Protein AF-A0A848N1M7-F1 (afdb_monomer)

Foldseek 3Di:
DDDDPLNVLVVVLVVLVVVLVVCVVVVPDCPDPVNVVSVVVNVVSVVVSVVVD

Mean predicted aligned error: 4.0 Å

Sequence (53 aa):
MKYSQMDHKKMWVEKLESDLSELESLGYSKDSKMYKSAVKRTDKARNELNNSR

pLDDT: mean 91.26, std 8.35, range [58.25, 97.12]

Organism: Enterococcus mundtii (NCBI:txid53346)

Structure (mmCIF, N/CA/C/O backbone):
data_AF-A0A848N1M7-F1
#
_entry.id   AF-A0A848N1M7-F1
#
loop_
_atom_site.group_PDB
_atom_site.id
_atom_site.type_symbol
_atom_site.label_atom_id
_atom_site.label_alt_id
_atom_site.label_comp_id
_atom_site.label_asym_id
_atom_site.label_entity_id
_atom_site.label_seq_id
_atom_site.pdbx_PDB_ins_code
_atom_site.Cartn_x
_atom_site.Cartn_y
_atom_site.Cartn_z
_atom_site.occupancy
_atom_site.B_iso_or_equiv
_atom_site.auth_seq_id
_atom_site.auth_comp_id
_atom_site.auth_asym_id
_atom_site.auth_atom_id
_atom_site.pdbx_PDB_model_num
ATOM 1 N N . MET A 1 1 ? 19.019 -16.241 -13.959 1.00 58.25 1 MET A N 1
ATOM 2 C CA . MET A 1 1 ? 18.359 -15.000 -14.425 1.00 58.25 1 MET A CA 1
ATOM 3 C C . MET A 1 1 ? 19.095 -13.811 -13.832 1.00 58.25 1 MET A C 1
ATOM 5 O O . MET A 1 1 ? 19.319 -13.818 -12.630 1.00 58.25 1 MET A O 1
ATOM 9 N N . LYS A 1 2 ? 19.521 -12.835 -14.645 1.00 75.88 2 LYS A N 1
ATOM 10 C CA . LYS A 1 2 ? 19.970 -11.528 -14.137 1.00 75.88 2 LYS A CA 1
ATOM 11 C C . LYS A 1 2 ? 18.744 -10.621 -14.120 1.00 75.88 2 LYS A C 1
ATOM 13 O O . LYS A 1 2 ? 18.193 -10.359 -15.183 1.00 75.88 2 LYS A O 1
ATOM 18 N N . TYR A 1 3 ? 18.304 -10.210 -12.938 1.00 75.31 3 TYR A N 1
ATOM 19 C CA . TYR A 1 3 ? 17.218 -9.247 -12.802 1.00 75.31 3 TYR A CA 1
ATOM 20 C C . TYR A 1 3 ? 17.736 -7.851 -13.138 1.00 75.31 3 TYR A C 1
ATOM 22 O O . TYR A 1 3 ? 18.817 -7.455 -12.695 1.00 75.31 3 TYR A O 1
ATOM 30 N N . SER A 1 4 ? 16.980 -7.114 -13.946 1.00 85.00 4 SER A N 1
ATOM 31 C CA . SER A 1 4 ? 17.255 -5.703 -14.182 1.00 85.00 4 SER A CA 1
ATOM 32 C C . SER A 1 4 ? 16.882 -4.886 -12.944 1.00 85.00 4 SER A C 1
ATOM 34 O O . SER A 1 4 ? 16.071 -5.301 -12.113 1.00 85.00 4 SER A O 1
ATOM 36 N N . GLN A 1 5 ? 17.426 -3.675 -12.826 1.00 84.75 5 GLN A N 1
ATOM 37 C CA . GLN A 1 5 ? 17.040 -2.750 -11.756 1.00 84.75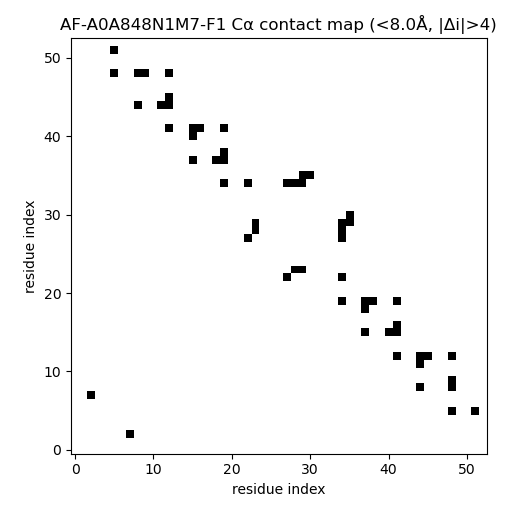 5 GLN A CA 1
ATOM 38 C C . GLN A 1 5 ? 15.524 -2.465 -11.755 1.00 84.75 5 GLN A C 1
ATOM 40 O O . GLN A 1 5 ? 14.944 -2.213 -10.701 1.00 84.75 5 GLN A O 1
ATOM 45 N N . MET A 1 6 ? 14.871 -2.556 -12.917 1.00 88.06 6 MET A N 1
ATOM 46 C CA . MET A 1 6 ? 13.418 -2.429 -13.043 1.00 88.06 6 MET A CA 1
ATOM 47 C C . MET A 1 6 ? 12.668 -3.649 -12.508 1.00 88.06 6 MET A C 1
ATOM 49 O O . MET A 1 6 ? 11.632 -3.478 -11.8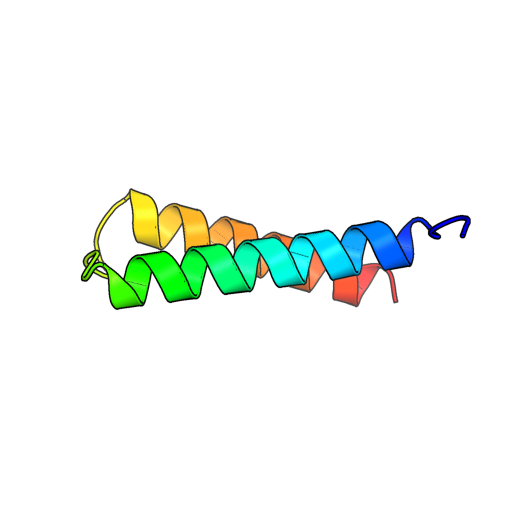68 1.00 88.06 6 MET A O 1
ATOM 53 N N . ASP A 1 7 ? 13.203 -4.856 -12.690 1.00 90.44 7 ASP A N 1
ATOM 54 C CA . ASP A 1 7 ? 12.613 -6.070 -12.114 1.00 90.44 7 ASP A CA 1
ATOM 55 C C . ASP A 1 7 ? 12.699 -6.045 -10.587 1.00 90.44 7 ASP A C 1
ATOM 57 O O . ASP A 1 7 ? 11.733 -6.372 -9.905 1.00 90.44 7 ASP A O 1
ATOM 61 N N . HIS A 1 8 ? 13.817 -5.561 -10.037 1.00 91.00 8 HIS A N 1
ATOM 62 C CA . HIS A 1 8 ? 13.952 -5.345 -8.595 1.00 91.00 8 HIS A CA 1
ATOM 63 C C . HIS A 1 8 ? 12.921 -4.346 -8.054 1.00 91.00 8 HIS A C 1
ATOM 65 O O . HIS A 1 8 ? 12.328 -4.595 -7.006 1.00 91.00 8 HIS A O 1
ATOM 71 N N . LYS A 1 9 ? 12.670 -3.240 -8.770 1.00 91.50 9 LYS A N 1
ATOM 72 C CA . LYS A 1 9 ? 11.640 -2.261 -8.383 1.00 91.50 9 LYS A CA 1
ATOM 73 C C . LYS A 1 9 ? 10.230 -2.852 -8.454 1.00 91.50 9 LYS A C 1
ATOM 75 O O . LYS A 1 9 ? 9.438 -2.596 -7.554 1.00 91.50 9 LYS A O 1
ATOM 80 N N . LYS A 1 10 ? 9.922 -3.663 -9.473 1.00 94.06 10 LYS A N 1
ATOM 81 C CA . LYS A 1 10 ? 8.630 -4.365 -9.579 1.00 94.06 10 LYS A CA 1
ATOM 82 C C . LYS A 1 10 ? 8.419 -5.353 -8.438 1.00 94.06 10 LYS A C 1
ATOM 84 O O . LYS A 1 10 ? 7.431 -5.227 -7.727 1.00 94.06 10 LYS A O 1
ATOM 89 N N . MET A 1 11 ? 9.380 -6.250 -8.205 1.00 95.00 11 MET A N 1
ATOM 90 C CA . MET A 1 11 ? 9.311 -7.213 -7.099 1.00 95.00 11 MET A CA 1
ATOM 91 C C . MET A 1 11 ? 9.173 -6.511 -5.744 1.00 95.00 11 MET A C 1
ATOM 93 O O . MET A 1 11 ? 8.472 -6.988 -4.856 1.00 95.00 11 MET A O 1
ATOM 97 N N . TRP A 1 12 ? 9.834 -5.362 -5.577 1.00 94.75 12 TRP A N 1
ATOM 98 C CA . TRP A 1 12 ? 9.705 -4.556 -4.369 1.00 94.75 12 TRP A CA 1
ATOM 99 C C . TRP A 1 12 ? 8.293 -3.985 -4.181 1.00 94.75 12 TRP A C 1
ATOM 101 O O . TRP A 1 12 ? 7.769 -4.030 -3.071 1.00 94.75 12 TRP A O 1
ATOM 111 N N . VAL A 1 13 ? 7.655 -3.487 -5.243 1.00 96.06 13 VAL A N 1
ATOM 112 C CA . VAL A 1 13 ? 6.257 -3.027 -5.181 1.00 96.06 13 VAL A CA 1
ATOM 113 C C . VAL A 1 13 ? 5.314 -4.189 -4.868 1.00 96.06 13 VAL A C 1
ATOM 115 O O . VAL A 1 13 ? 4.518 -4.070 -3.943 1.00 96.06 13 VAL A O 1
ATOM 118 N N . GLU A 1 14 ? 5.456 -5.324 -5.555 1.00 96.50 14 GLU A N 1
ATOM 119 C CA . GLU A 1 14 ? 4.630 -6.523 -5.333 1.00 96.50 14 GLU A CA 1
ATOM 120 C C . GLU A 1 14 ? 4.722 -7.024 -3.883 1.00 96.50 14 GLU A C 1
ATOM 122 O O . GLU A 1 14 ? 3.709 -7.340 -3.258 1.00 96.50 14 GLU A O 1
ATOM 127 N N . LYS A 1 15 ? 5.935 -7.031 -3.312 1.00 96.81 15 LYS A N 1
ATOM 128 C CA . LYS A 1 15 ? 6.172 -7.346 -1.896 1.00 96.81 15 LYS A CA 1
ATOM 129 C C . LYS A 1 15 ? 5.371 -6.417 -0.979 1.00 96.81 15 LYS A C 1
ATOM 131 O O . LYS A 1 15 ? 4.667 -6.893 -0.097 1.00 96.81 15 LYS A O 1
ATOM 136 N N . LEU A 1 16 ? 5.472 -5.104 -1.192 1.00 96.62 16 LEU A N 1
ATOM 137 C CA . LEU A 1 16 ? 4.798 -4.110 -0.353 1.00 96.62 16 LEU A CA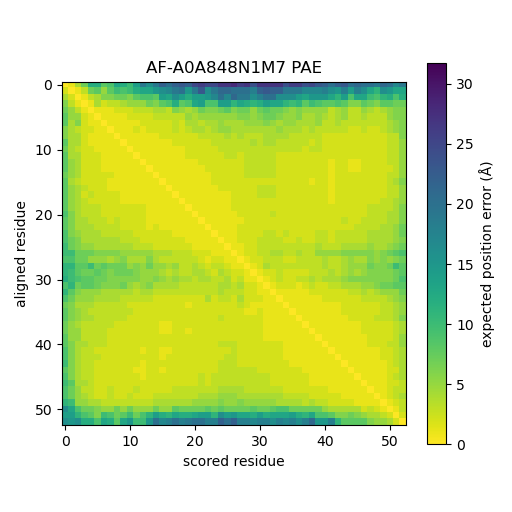 1
ATOM 138 C C . LEU A 1 16 ? 3.271 -4.190 -0.457 1.00 96.62 16 LEU A C 1
ATOM 140 O O . LEU A 1 16 ? 2.580 -3.998 0.541 1.00 96.62 16 LEU A O 1
ATOM 144 N N . GLU A 1 17 ? 2.742 -4.497 -1.639 1.00 96.38 17 GLU A N 1
ATOM 145 C CA . GLU A 1 17 ? 1.305 -4.706 -1.838 1.00 96.38 17 GLU A CA 1
ATOM 146 C C . GLU A 1 17 ? 0.808 -5.968 -1.126 1.00 96.38 17 GLU A C 1
ATOM 148 O O . GLU A 1 17 ? -0.250 -5.934 -0.495 1.00 96.38 17 GLU A O 1
ATOM 153 N N . SER A 1 18 ? 1.600 -7.045 -1.149 1.00 97.12 18 SER A N 1
ATOM 154 C CA . SER A 1 18 ? 1.316 -8.259 -0.378 1.00 97.12 18 SER A CA 1
ATOM 155 C C . SER A 1 18 ? 1.313 -7.981 1.126 1.00 97.12 18 SER A C 1
ATOM 157 O O . SER A 1 18 ? 0.355 -8.348 1.806 1.00 97.12 18 SER A O 1
ATOM 159 N N . ASP A 1 19 ? 2.337 -7.292 1.641 1.00 95.12 19 ASP A N 1
ATOM 160 C CA . ASP A 1 19 ? 2.431 -6.933 3.062 1.00 95.12 19 ASP A CA 1
ATOM 161 C C . ASP A 1 19 ? 1.221 -6.073 3.492 1.00 95.12 19 ASP A C 1
ATOM 163 O O . ASP A 1 19 ? 0.676 -6.237 4.585 1.00 95.12 19 ASP A O 1
ATOM 167 N N . LEU A 1 20 ? 0.754 -5.166 2.625 1.00 95.56 20 LEU A N 1
ATOM 168 C CA . LEU A 1 20 ? -0.421 -4.333 2.890 1.00 95.56 20 LEU A CA 1
ATOM 169 C C . LEU A 1 20 ? -1.717 -5.155 2.961 1.00 95.56 20 LEU A C 1
ATOM 171 O O . LEU A 1 20 ? -2.534 -4.939 3.858 1.00 95.56 20 LEU A O 1
ATOM 175 N N . SER A 1 21 ? -1.884 -6.113 2.046 1.00 94.69 21 SER A N 1
ATOM 176 C CA . SER A 1 21 ? -3.025 -7.035 2.035 1.00 94.69 21 SER A CA 1
ATOM 177 C C . SER A 1 21 ? -3.023 -7.966 3.252 1.00 94.69 21 SER A C 1
ATOM 179 O O . SER A 1 21 ? -4.086 -8.313 3.775 1.00 94.69 21 SER A O 1
ATOM 181 N N . GLU A 1 22 ? -1.843 -8.368 3.724 1.00 95.94 22 GLU A N 1
ATOM 182 C CA . GLU A 1 22 ? -1.699 -9.172 4.937 1.00 95.94 22 GLU A CA 1
ATOM 183 C C . GLU A 1 22 ? -2.097 -8.365 6.179 1.00 95.94 22 GLU A C 1
ATOM 185 O O . GLU A 1 22 ? -2.848 -8.861 7.018 1.00 95.94 22 GLU A O 1
ATOM 190 N N . LEU A 1 23 ? -1.710 -7.086 6.259 1.00 94.44 23 LEU A N 1
ATOM 191 C CA . LEU A 1 23 ? -2.168 -6.193 7.329 1.00 94.44 23 LEU A CA 1
ATOM 192 C C . LEU A 1 2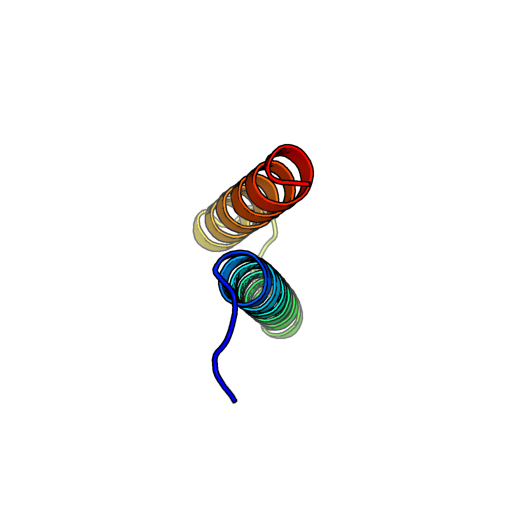3 ? -3.698 -6.038 7.344 1.00 94.44 23 LEU A C 1
ATOM 194 O O . LEU A 1 23 ? -4.292 -6.082 8.423 1.00 94.44 23 LEU A O 1
ATOM 198 N N . GLU A 1 24 ? -4.345 -5.888 6.181 1.00 92.44 24 GLU A N 1
ATOM 199 C CA . GLU A 1 24 ? -5.817 -5.868 6.104 1.00 92.44 24 GLU A CA 1
ATOM 200 C C . GLU A 1 24 ? -6.426 -7.197 6.580 1.00 92.44 24 GLU A C 1
ATOM 202 O O . GLU A 1 24 ? -7.376 -7.188 7.364 1.00 92.44 24 GLU A O 1
ATOM 207 N N . SER A 1 25 ? -5.848 -8.332 6.173 1.00 95.25 25 SER A N 1
ATOM 208 C CA . SER A 1 25 ? -6.330 -9.678 6.534 1.00 95.25 25 SER A CA 1
ATOM 209 C C . SER A 1 25 ? -6.191 -9.980 8.027 1.00 95.25 25 SER A C 1
ATOM 211 O O . SER A 1 25 ? -7.049 -10.632 8.618 1.00 95.25 25 SER A O 1
ATOM 213 N N . LEU A 1 26 ? -5.134 -9.466 8.657 1.00 94.88 26 LEU A N 1
ATOM 214 C CA . LEU A 1 26 ? -4.901 -9.557 10.100 1.00 94.88 26 LEU A CA 1
ATOM 215 C C . LEU A 1 26 ? -5.779 -8.586 10.912 1.00 94.88 26 LEU A C 1
ATOM 217 O O . LEU A 1 26 ? -5.703 -8.569 12.140 1.00 94.88 26 LEU A O 1
ATOM 221 N N . GLY A 1 27 ? -6.605 -7.768 10.252 1.00 93.75 27 GLY A N 1
ATOM 222 C CA . GLY A 1 27 ? -7.514 -6.833 10.910 1.00 93.75 27 GLY A CA 1
ATOM 223 C C . GLY A 1 27 ? -6.822 -5.590 11.470 1.00 93.75 27 GLY A C 1
ATOM 224 O O . GLY A 1 27 ? -7.358 -4.950 12.381 1.00 93.75 27 GLY A O 1
ATOM 225 N N . TYR A 1 28 ? -5.643 -5.215 10.954 1.00 93.56 28 TYR A N 1
ATOM 226 C CA . TYR A 1 28 ? -5.022 -3.954 11.352 1.00 93.56 28 TYR A CA 1
ATOM 227 C C . TYR A 1 28 ? -5.931 -2.786 10.973 1.00 93.56 28 TYR A C 1
ATOM 229 O O . TYR A 1 28 ? -6.331 -2.618 9.822 1.00 93.56 28 TYR A O 1
ATOM 237 N N . SER A 1 29 ? -6.215 -1.926 11.953 1.00 92.44 29 SER A N 1
ATOM 238 C CA . SER A 1 29 ? -6.982 -0.709 11.703 1.00 92.44 29 SER A CA 1
ATOM 239 C C . SER A 1 29 ? -6.284 0.154 10.653 1.00 92.44 29 SER A C 1
ATOM 241 O O . SER A 1 29 ? 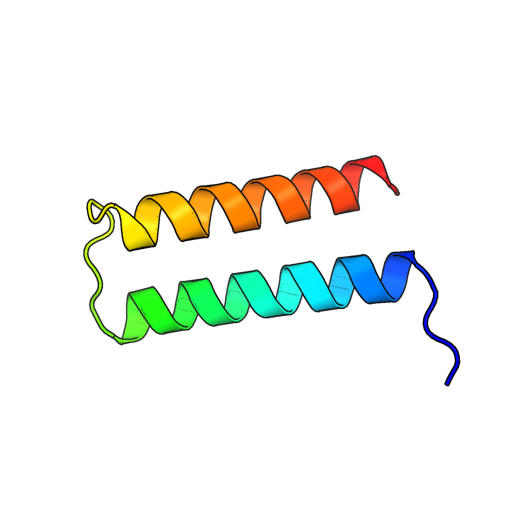-5.083 0.437 10.769 1.00 92.44 29 SER A O 1
ATOM 243 N N . LYS A 1 30 ? -7.065 0.649 9.685 1.00 90.56 30 LYS A N 1
ATOM 244 C CA . LYS A 1 30 ? -6.609 1.616 8.675 1.00 90.56 30 LYS A CA 1
ATOM 245 C C . LYS A 1 30 ? -6.088 2.909 9.299 1.00 90.56 30 LYS A C 1
ATOM 247 O O . LYS A 1 30 ? -5.269 3.608 8.704 1.00 90.56 30 LYS A O 1
ATOM 252 N N . ASP A 1 31 ? -6.503 3.190 10.533 1.00 91.94 31 ASP A N 1
ATOM 253 C CA . ASP A 1 31 ? -6.028 4.330 11.301 1.00 91.94 31 ASP A CA 1
ATOM 254 C C . ASP A 1 31 ? -4.757 4.080 12.099 1.00 91.94 31 ASP A C 1
ATOM 256 O O . ASP A 1 31 ? -4.134 5.042 12.564 1.00 91.94 31 ASP A O 1
ATOM 260 N N . SER A 1 32 ? -4.336 2.820 12.215 1.00 93.38 32 SER A N 1
ATOM 261 C CA . SER A 1 32 ? -3.114 2.469 12.920 1.00 93.38 32 SER A CA 1
ATOM 262 C C . SER A 1 32 ? -1.896 3.104 12.250 1.00 93.3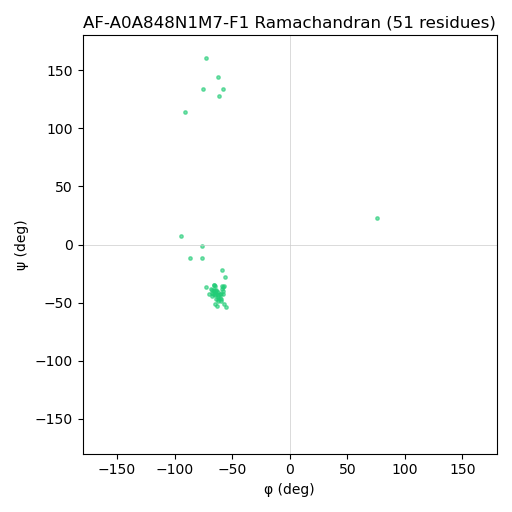8 32 SER A C 1
ATOM 264 O O . SER A 1 32 ? -1.780 3.208 11.024 1.00 93.38 32 SER A O 1
ATOM 266 N N . LYS A 1 33 ? -0.933 3.509 13.082 1.00 93.88 33 LYS A N 1
ATOM 267 C CA . LYS A 1 33 ? 0.340 4.066 12.612 1.00 93.88 33 LYS A CA 1
ATOM 268 C C . LYS A 1 33 ? 1.071 3.095 11.678 1.00 93.88 33 LYS A C 1
ATOM 270 O O . LYS A 1 33 ? 1.692 3.541 10.717 1.00 93.88 33 LYS A O 1
ATOM 275 N N . MET A 1 34 ? 0.975 1.790 11.948 1.00 91.12 34 MET A N 1
ATOM 276 C CA . MET A 1 34 ? 1.567 0.743 11.112 1.00 91.12 34 MET A CA 1
ATOM 277 C C . MET A 1 34 ? 0.927 0.692 9.729 1.00 91.12 34 MET A C 1
ATOM 279 O O . MET A 1 34 ? 1.644 0.816 8.738 1.00 91.12 34 MET A O 1
ATOM 283 N N . TYR A 1 35 ? -0.404 0.625 9.657 1.00 93.56 35 TYR A N 1
ATOM 284 C CA . TYR A 1 35 ? -1.118 0.598 8.384 1.00 93.56 35 TYR A CA 1
ATOM 285 C C . TYR A 1 35 ? -0.834 1.849 7.544 1.00 93.56 35 TYR A C 1
ATOM 287 O O . TYR A 1 35 ? -0.407 1.756 6.395 1.00 93.56 35 TYR A O 1
ATOM 295 N N . LYS A 1 36 ? -0.946 3.040 8.147 1.00 96.12 36 LYS A N 1
ATOM 296 C CA . LYS A 1 36 ? -0.635 4.316 7.474 1.00 96.12 36 LYS A CA 1
ATOM 297 C C . LYS A 1 36 ? 0.812 4.382 6.973 1.00 96.12 36 LYS A C 1
ATOM 299 O O . LYS A 1 36 ? 1.076 4.970 5.926 1.00 96.12 36 LYS A O 1
ATOM 304 N N . SER A 1 37 ? 1.755 3.795 7.711 1.00 95.56 37 SER A N 1
ATOM 305 C CA . SER A 1 37 ? 3.161 3.713 7.301 1.00 95.56 37 SER A CA 1
ATOM 306 C C . SER A 1 37 ? 3.357 2.756 6.120 1.00 95.56 37 SER A C 1
ATOM 308 O O . SER A 1 37 ? 4.071 3.097 5.175 1.00 95.56 37 SER A O 1
ATOM 310 N N . ALA A 1 38 ? 2.700 1.593 6.142 1.00 95.00 38 ALA A N 1
ATOM 311 C CA . ALA A 1 38 ? 2.731 0.622 5.051 1.00 95.00 38 ALA A CA 1
ATOM 312 C C . ALA A 1 38 ? 2.140 1.206 3.757 1.00 95.00 38 ALA A C 1
ATOM 314 O O . ALA A 1 38 ? 2.784 1.128 2.710 1.00 95.00 38 ALA A O 1
ATOM 315 N N . VAL A 1 39 ? 0.995 1.898 3.843 1.00 96.31 39 VAL A N 1
ATOM 316 C CA . VAL A 1 39 ? 0.379 2.613 2.707 1.00 96.31 39 VAL A CA 1
ATOM 317 C C . VAL A 1 39 ? 1.367 3.606 2.096 1.00 96.31 39 VAL A C 1
ATOM 319 O O . VAL A 1 39 ? 1.695 3.504 0.918 1.00 96.31 39 VAL A O 1
ATOM 322 N N . LYS A 1 40 ? 1.939 4.508 2.909 1.00 96.56 40 LYS A N 1
ATOM 323 C CA . LYS A 1 40 ? 2.894 5.521 2.422 1.00 96.56 40 LYS A CA 1
ATOM 324 C C . LYS A 1 40 ? 4.113 4.914 1.725 1.00 96.56 40 LYS A C 1
ATOM 326 O O . LYS A 1 40 ? 4.591 5.469 0.738 1.00 96.56 40 LYS A O 1
ATOM 331 N N . ARG A 1 41 ? 4.647 3.806 2.250 1.00 95.81 41 ARG A N 1
ATOM 332 C CA . ARG A 1 41 ? 5.792 3.104 1.645 1.00 95.81 41 ARG A CA 1
ATOM 333 C C . ARG A 1 41 ? 5.421 2.474 0.307 1.00 95.81 41 ARG A C 1
ATOM 335 O O . ARG A 1 41 ? 6.179 2.625 -0.647 1.00 95.81 41 ARG A O 1
ATOM 342 N N . THR A 1 42 ? 4.259 1.831 0.243 1.00 96.06 42 THR A N 1
ATOM 343 C CA . THR A 1 42 ? 3.729 1.207 -0.977 1.00 96.06 42 THR A CA 1
ATOM 344 C C . THR A 1 42 ? 3.487 2.254 -2.062 1.00 96.06 42 THR A C 1
ATOM 346 O O . THR A 1 42 ? 3.971 2.106 -3.181 1.00 96.06 42 THR A O 1
ATOM 349 N N . ASP A 1 43 ? 2.849 3.374 -1.717 1.00 96.56 43 ASP A N 1
ATOM 350 C CA . ASP A 1 43 ? 2.590 4.469 -2.658 1.00 96.56 43 ASP A CA 1
ATOM 351 C C . ASP A 1 43 ? 3.878 5.121 -3.163 1.00 96.56 43 ASP A C 1
ATOM 353 O O . ASP A 1 43 ? 4.013 5.410 -4.353 1.00 96.56 43 ASP A O 1
ATOM 357 N N . LYS A 1 44 ? 4.869 5.304 -2.281 1.00 96.00 44 LYS A N 1
ATOM 358 C CA . LYS A 1 44 ? 6.188 5.796 -2.687 1.00 96.00 44 LYS A CA 1
ATOM 359 C C . LYS A 1 44 ? 6.850 4.845 -3.689 1.00 96.00 44 LYS A C 1
ATOM 361 O O . LYS A 1 44 ? 7.337 5.309 -4.716 1.00 96.00 44 LYS A O 1
ATOM 366 N N . ALA A 1 45 ? 6.830 3.539 -3.425 1.00 94.75 45 ALA A N 1
ATOM 367 C CA . ALA A 1 45 ? 7.420 2.545 -4.318 1.00 94.75 45 ALA A CA 1
ATOM 368 C C . ALA A 1 45 ? 6.708 2.491 -5.684 1.00 94.75 45 ALA A C 1
ATOM 370 O O . ALA A 1 45 ? 7.377 2.423 -6.716 1.00 94.75 45 ALA A O 1
ATOM 371 N N . ARG A 1 46 ? 5.371 2.607 -5.716 1.00 95.19 46 ARG A N 1
ATOM 372 C CA . ARG A 1 46 ? 4.596 2.724 -6.968 1.00 95.19 46 ARG A CA 1
ATOM 373 C C . ARG A 1 46 ? 4.997 3.954 -7.775 1.00 9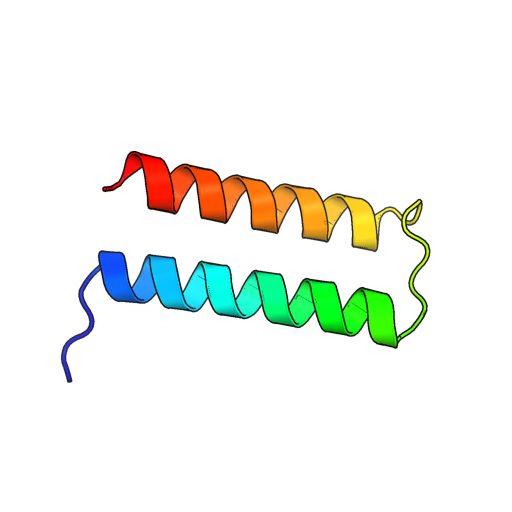5.19 46 ARG A C 1
ATOM 375 O O . ARG A 1 46 ? 5.230 3.849 -8.977 1.00 95.19 46 ARG A O 1
ATOM 382 N N . ASN A 1 47 ? 5.107 5.108 -7.118 1.00 95.12 47 ASN A N 1
ATOM 383 C CA . A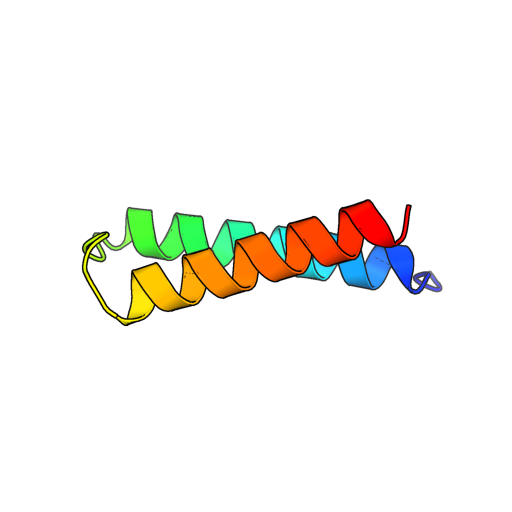SN A 1 47 ? 5.514 6.350 -7.773 1.00 95.12 47 ASN A CA 1
ATOM 384 C C . ASN A 1 47 ? 6.941 6.259 -8.322 1.00 95.12 47 ASN A C 1
ATOM 386 O O . ASN A 1 47 ? 7.187 6.665 -9.453 1.00 95.12 47 ASN A O 1
ATOM 390 N N . GLU A 1 48 ? 7.876 5.687 -7.561 1.00 91.62 48 GLU A N 1
ATOM 391 C CA . GLU A 1 48 ? 9.250 5.464 -8.024 1.00 91.62 48 GLU A CA 1
ATOM 392 C C . GLU A 1 48 ? 9.304 4.513 -9.223 1.00 91.62 48 GLU A C 1
ATOM 394 O O . GLU A 1 48 ? 10.047 4.774 -10.170 1.00 91.62 48 GLU A O 1
ATOM 399 N N . LEU A 1 49 ? 8.506 3.441 -9.220 1.00 92.44 49 LEU A N 1
ATOM 400 C CA . LEU A 1 49 ? 8.415 2.512 -10.344 1.00 92.44 49 LEU A CA 1
ATOM 401 C C . LEU A 1 49 ? 7.836 3.189 -11.596 1.00 92.44 49 LEU A C 1
ATOM 403 O O . LEU A 1 49 ? 8.382 3.008 -12.682 1.00 92.44 49 LEU A O 1
ATOM 407 N N . ASN A 1 50 ? 6.781 3.993 -11.441 1.00 90.06 50 ASN A N 1
ATOM 408 C CA . ASN A 1 50 ? 6.150 4.727 -12.541 1.00 90.06 50 ASN A CA 1
ATOM 409 C C . ASN A 1 50 ? 7.048 5.836 -13.107 1.00 90.06 50 ASN A C 1
ATOM 411 O O . ASN A 1 50 ? 7.101 6.005 -14.318 1.00 90.06 50 ASN A O 1
ATOM 415 N N . ASN A 1 51 ? 7.793 6.545 -12.254 1.00 86.44 51 ASN A N 1
ATOM 416 C CA . ASN A 1 51 ? 8.741 7.585 -12.674 1.00 86.44 51 ASN A CA 1
ATOM 417 C C . ASN A 1 51 ? 10.051 7.019 -13.246 1.00 86.44 51 ASN A C 1
ATOM 419 O O . ASN A 1 51 ? 10.858 7.766 -13.788 1.00 86.44 51 ASN A O 1
ATOM 423 N N . SER A 1 52 ? 10.292 5.715 -13.091 1.00 72.69 52 SER A N 1
ATOM 424 C CA . SER A 1 52 ? 11.447 5.016 -13.673 1.00 72.69 52 SER A CA 1
ATOM 425 C C . SER A 1 52 ? 11.130 4.366 -15.024 1.00 72.69 52 SER A C 1
ATOM 427 O O . SER A 1 52 ? 11.929 3.556 -15.495 1.00 72.69 52 SER A O 1
ATOM 429 N N . ARG A 1 53 ? 9.941 4.630 -15.574 1.00 58.62 53 ARG A N 1
ATOM 430 C CA . ARG A 1 53 ? 9.360 3.934 -16.721 1.00 58.62 53 ARG A CA 1
ATOM 431 C C . ARG A 1 53 ? 9.540 4.700 -18.023 1.00 58.62 53 ARG A C 1
ATOM 433 O O . ARG A 1 53 ? 9.559 5.947 -17.974 1.00 58.62 53 ARG A O 1
#

Secondary structure (DSSP, 8-state):
----HHHHHHHHHHHHHHHHHHHHHTT--TTSHHHHHHHHHHHHHHHHHHHT-

Solvent-accessible surface area (backbone atoms only — not comparable to full-atom values): 3057 Å² total; per-residue (Å²): 136,87,77,49,76,65,52,53,43,49,55,52,35,55,50,40,53,51,55,49,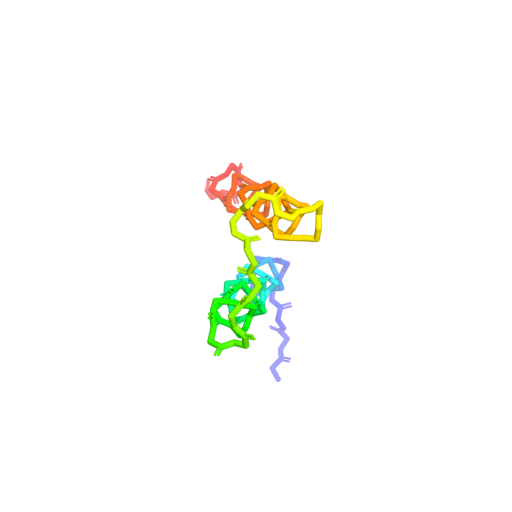53,48,40,54,73,73,62,55,52,77,82,36,70,65,46,50,49,47,50,54,53,36,54,49,42,48,51,52,47,60,74,70,104

Radius of gyration: 12.6 Å; Cα contacts (8 Å, |Δi|>4): 29; chains: 1; bounding box: 28×23×30 Å